Protein AF-A0A453Q9U2-F1 (afdb_monomer_lite)

Organism: Aegilops tauschii subsp. strangulata (NCBI:txid200361)

Structure (mmCIF, N/CA/C/O backbone):
data_AF-A0A453Q9U2-F1
#
_entry.id   AF-A0A453Q9U2-F1
#
loop_
_atom_site.group_PDB
_atom_site.id
_atom_site.type_symbol
_atom_site.label_atom_id
_atom_site.label_alt_id
_atom_site.label_comp_id
_atom_site.label_asym_id
_atom_site.label_entity_id
_atom_site.label_seq_id
_atom_site.pdbx_PDB_ins_code
_atom_site.Cartn_x
_atom_site.Cartn_y
_atom_site.Cartn_z
_atom_site.occupancy
_atom_site.B_iso_or_equiv
_atom_site.auth_seq_id
_atom_site.auth_comp_id
_atom_site.auth_asym_id
_atom_site.auth_atom_id
_atom_site.pdbx_PDB_model_num
ATOM 1 N N . PHE A 1 1 ? -4.332 -11.662 -26.009 1.00 86.69 1 PHE A N 1
ATOM 2 C CA . PHE A 1 1 ? -3.248 -10.668 -25.868 1.00 86.69 1 PHE A CA 1
ATOM 3 C C . PHE A 1 1 ? -2.363 -11.090 -24.705 1.00 86.69 1 PHE A C 1
ATOM 5 O O . PHE A 1 1 ? -2.828 -11.863 -23.874 1.00 86.69 1 PHE A O 1
ATOM 12 N N . ASP A 1 2 ? -1.115 -10.627 -24.665 1.00 95.12 2 ASP A N 1
ATOM 13 C CA . ASP A 1 2 ? -0.204 -10.874 -23.544 1.00 95.12 2 ASP A CA 1
ATOM 14 C C . ASP A 1 2 ? -0.524 -9.916 -22.383 1.00 95.12 2 ASP A C 1
ATOM 16 O O . ASP A 1 2 ? -0.443 -8.694 -22.528 1.00 95.12 2 ASP A O 1
ATOM 20 N N . VAL A 1 3 ? -0.938 -10.476 -21.245 1.00 97.12 3 VAL A N 1
ATOM 21 C CA . VAL A 1 3 ? -1.313 -9.709 -20.050 1.00 97.12 3 VAL A CA 1
ATOM 22 C C . VAL A 1 3 ? -0.085 -9.081 -19.395 1.00 97.12 3 VAL A C 1
ATOM 24 O O . VAL A 1 3 ? -0.188 -7.978 -18.861 1.00 97.12 3 VAL A O 1
ATOM 27 N N . ASP A 1 4 ? 1.077 -9.730 -19.450 1.00 95.31 4 ASP A N 1
ATOM 28 C CA . ASP A 1 4 ? 2.278 -9.207 -18.801 1.00 95.31 4 ASP A CA 1
ATOM 29 C C . ASP A 1 4 ? 2.855 -8.027 -19.585 1.00 95.31 4 ASP A C 1
ATOM 31 O O . ASP A 1 4 ? 3.178 -6.995 -18.992 1.00 95.31 4 ASP A O 1
ATOM 35 N N . GLY A 1 5 ? 2.849 -8.102 -20.920 1.00 96.12 5 GLY A N 1
ATOM 36 C CA . GLY A 1 5 ? 3.102 -6.941 -21.775 1.00 96.12 5 GLY A CA 1
ATOM 37 C C . GLY A 1 5 ? 2.146 -5.774 -21.492 1.00 96.12 5 GLY A C 1
ATOM 38 O O . GLY A 1 5 ? 2.570 -4.618 -21.445 1.00 96.12 5 GLY A O 1
ATOM 39 N N . MET A 1 6 ? 0.870 -6.065 -21.216 1.00 97.50 6 MET A N 1
ATOM 40 C CA . MET A 1 6 ? -0.124 -5.037 -20.887 1.00 97.50 6 MET A CA 1
ATOM 41 C C . MET A 1 6 ? 0.123 -4.378 -19.522 1.00 97.50 6 MET A C 1
ATOM 43 O O . MET A 1 6 ? -0.061 -3.170 -19.389 1.00 97.50 6 MET A O 1
ATOM 47 N N . LYS A 1 7 ? 0.582 -5.127 -18.511 1.00 97.56 7 LYS A N 1
ATOM 48 C CA . LYS A 1 7 ? 0.948 -4.553 -17.201 1.00 97.56 7 LYS A CA 1
ATOM 49 C C . LYS A 1 7 ? 2.067 -3.527 -17.328 1.00 97.56 7 LYS A C 1
ATOM 51 O O . LYS A 1 7 ? 1.996 -2.475 -16.702 1.00 97.56 7 LYS A O 1
ATOM 56 N N . VAL A 1 8 ? 3.073 -3.814 -18.157 1.00 97.69 8 VAL A N 1
ATOM 57 C CA . VAL A 1 8 ? 4.170 -2.873 -18.428 1.00 97.69 8 VAL A CA 1
ATOM 58 C C . VAL A 1 8 ? 3.647 -1.626 -19.135 1.00 97.69 8 VAL A C 1
ATOM 60 O O . VAL A 1 8 ? 4.008 -0.519 -18.747 1.00 97.69 8 VAL A O 1
ATOM 63 N N . ALA A 1 9 ? 2.767 -1.793 -20.127 1.00 97.19 9 ALA A N 1
ATOM 64 C CA . ALA A 1 9 ? 2.141 -0.666 -20.815 1.00 97.19 9 ALA A CA 1
ATOM 65 C C . ALA A 1 9 ? 1.313 0.214 -19.859 1.00 97.19 9 ALA A C 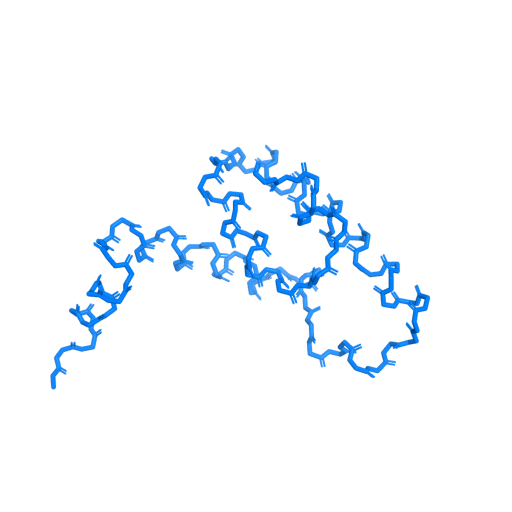1
ATOM 67 O O . ALA A 1 9 ? 1.376 1.435 -19.952 1.00 97.19 9 ALA A O 1
ATOM 68 N N . TRP A 1 10 ? 0.589 -0.393 -18.912 1.00 97.25 10 TRP A N 1
ATOM 69 C CA . TRP A 1 10 ? -0.194 0.318 -17.897 1.00 97.25 10 TRP A CA 1
ATOM 70 C C . TRP A 1 10 ? 0.677 1.051 -16.870 1.00 97.25 10 TRP A C 1
ATOM 72 O O . TRP A 1 10 ? 0.418 2.206 -16.546 1.00 97.25 10 TRP A O 1
ATOM 82 N N . ALA A 1 11 ? 1.714 0.388 -16.356 1.00 95.50 11 ALA A N 1
ATOM 83 C CA . ALA A 1 11 ? 2.617 0.962 -15.360 1.00 95.50 11 ALA A CA 1
ATOM 84 C C . ALA A 1 11 ? 3.625 1.962 -15.959 1.00 95.50 11 ALA A C 1
ATOM 86 O O . ALA A 1 11 ? 4.302 2.674 -15.224 1.00 95.50 11 ALA A O 1
ATOM 87 N N . GLY A 1 12 ? 3.768 1.990 -17.287 1.00 96.94 12 GLY A N 1
ATOM 88 C CA . GLY A 1 12 ? 4.669 2.877 -18.023 1.00 96.94 12 GLY A CA 1
ATOM 89 C C . GLY A 1 12 ? 6.114 2.379 -18.143 1.00 96.94 12 GLY A C 1
ATOM 90 O O . GLY A 1 12 ? 6.846 2.846 -19.012 1.00 96.94 12 GLY A O 1
ATOM 91 N N . SER A 1 13 ? 6.549 1.416 -17.324 1.00 97.50 13 SER A N 1
ATOM 92 C CA . SER A 1 13 ? 7.867 0.777 -17.449 1.00 97.50 13 SER A CA 1
ATOM 93 C C . SER A 1 13 ? 7.930 -0.570 -16.722 1.00 97.50 13 SER A C 1
ATOM 95 O O . SER A 1 13 ? 7.091 -0.869 -15.875 1.00 97.50 13 SER A O 1
ATOM 97 N N . ARG A 1 14 ? 8.949 -1.389 -17.026 1.00 97.31 14 ARG A N 1
ATOM 98 C CA . ARG A 1 14 ? 9.200 -2.651 -16.300 1.00 97.31 14 ARG A CA 1
ATOM 99 C C . ARG A 1 14 ? 9.590 -2.404 -14.841 1.00 97.31 14 ARG A C 1
ATOM 101 O O . ARG A 1 14 ? 9.033 -3.049 -13.963 1.00 97.31 14 ARG A O 1
ATOM 108 N N . HIS A 1 15 ? 10.464 -1.423 -14.597 1.00 97.75 15 HIS A N 1
ATOM 109 C CA . HIS A 1 15 ? 10.855 -0.994 -13.246 1.00 97.75 15 HIS A CA 1
ATOM 110 C C . HIS A 1 15 ? 9.628 -0.635 -12.399 1.00 97.75 15 HIS A C 1
ATOM 112 O O . HIS A 1 15 ? 9.475 -1.144 -11.294 1.00 97.75 15 HIS A O 1
ATOM 118 N N . ALA A 1 16 ? 8.697 0.146 -12.955 1.00 97.81 16 ALA A N 1
ATOM 119 C CA . ALA A 1 16 ? 7.471 0.522 -12.255 1.00 97.81 16 ALA A CA 1
ATOM 120 C C . ALA A 1 16 ? 6.608 -0.695 -11.880 1.00 97.81 16 ALA A C 1
ATOM 122 O O . ALA A 1 16 ? 6.083 -0.737 -10.771 1.00 97.81 16 ALA A O 1
ATOM 123 N N . VAL A 1 17 ? 6.494 -1.707 -12.753 1.00 98.00 17 VAL A N 1
ATOM 124 C CA . VAL A 1 17 ? 5.785 -2.961 -12.422 1.00 98.00 17 VAL A CA 1
ATOM 125 C C . VAL A 1 17 ? 6.456 -3.675 -11.248 1.00 98.00 17 VAL A C 1
ATOM 127 O O . VAL A 1 17 ? 5.767 -4.120 -10.332 1.00 98.00 17 VAL A O 1
ATOM 130 N N . GLU A 1 18 ? 7.783 -3.781 -11.261 1.00 97.94 18 GLU A N 1
ATOM 131 C CA . GLU A 1 18 ? 8.546 -4.500 -10.236 1.00 97.94 18 GLU A CA 1
ATOM 132 C C . GLU A 1 18 ? 8.463 -3.817 -8.864 1.00 97.94 18 GLU A C 1
ATOM 134 O O . GLU A 1 18 ? 8.205 -4.481 -7.856 1.00 97.94 18 GLU A O 1
ATOM 139 N N . VAL A 1 19 ? 8.631 -2.490 -8.812 1.00 98.19 19 VAL A N 1
ATOM 140 C CA . VAL A 1 19 ? 8.524 -1.728 -7.557 1.00 98.19 19 VAL A CA 1
ATOM 141 C C . VAL A 1 19 ? 7.086 -1.757 -7.032 1.00 98.19 19 VAL A C 1
ATOM 143 O O . VAL A 1 19 ? 6.873 -2.010 -5.842 1.00 98.19 19 VAL A O 1
ATOM 146 N N . ALA A 1 20 ? 6.097 -1.572 -7.911 1.00 97.94 20 ALA A N 1
ATOM 147 C CA . ALA A 1 20 ? 4.683 -1.630 -7.556 1.00 97.94 20 ALA A CA 1
ATOM 148 C C . ALA A 1 20 ? 4.280 -3.001 -6.993 1.00 97.94 20 ALA A C 1
ATOM 150 O O . ALA A 1 20 ? 3.676 -3.061 -5.923 1.00 97.94 20 ALA A O 1
ATOM 151 N N . ASP A 1 21 ? 4.649 -4.105 -7.653 1.00 97.81 21 ASP A N 1
ATOM 152 C CA . ASP A 1 21 ? 4.331 -5.463 -7.188 1.00 97.81 21 ASP A CA 1
ATOM 153 C C . ASP A 1 21 ? 5.009 -5.768 -5.842 1.00 97.81 21 ASP A C 1
ATOM 155 O O . ASP A 1 21 ? 4.359 -6.279 -4.924 1.00 97.81 21 ASP A O 1
ATOM 159 N N . ARG A 1 22 ? 6.279 -5.369 -5.665 1.00 98.06 22 ARG A N 1
ATOM 160 C CA . ARG A 1 22 ? 6.996 -5.530 -4.390 1.00 98.06 22 ARG A CA 1
ATOM 161 C C . ARG A 1 22 ? 6.306 -4.774 -3.252 1.00 98.06 22 ARG A C 1
ATOM 163 O O . ARG A 1 22 ? 6.082 -5.359 -2.190 1.00 98.06 22 ARG A O 1
ATOM 170 N N . MET A 1 23 ? 5.951 -3.503 -3.457 1.00 98.50 23 MET A N 1
ATOM 171 C CA . MET A 1 23 ? 5.288 -2.688 -2.430 1.00 98.50 23 MET A CA 1
ATOM 172 C C . MET A 1 23 ? 3.861 -3.165 -2.143 1.00 98.50 23 MET A C 1
ATOM 174 O O . MET A 1 23 ? 3.472 -3.255 -0.977 1.00 98.50 23 MET A O 1
ATOM 178 N N . ALA A 1 24 ? 3.104 -3.555 -3.171 1.00 98.12 24 ALA A N 1
ATOM 179 C CA . ALA A 1 24 ? 1.761 -4.106 -3.008 1.00 98.12 24 ALA A CA 1
ATOM 180 C C . ALA A 1 24 ? 1.775 -5.392 -2.167 1.00 98.12 24 ALA A C 1
ATOM 182 O O . ALA A 1 24 ? 0.981 -5.528 -1.235 1.00 98.12 24 ALA A O 1
ATOM 183 N N . ARG A 1 25 ? 2.708 -6.317 -2.441 1.00 98.19 25 ARG A N 1
ATOM 184 C CA . ARG A 1 25 ? 2.871 -7.551 -1.650 1.00 98.19 25 ARG A CA 1
ATOM 185 C C . ARG A 1 25 ? 3.311 -7.265 -0.223 1.00 98.19 25 ARG A C 1
ATOM 187 O O . ARG A 1 25 ? 2.778 -7.882 0.698 1.00 98.19 25 ARG A O 1
ATOM 194 N N . LEU A 1 26 ? 4.243 -6.328 -0.035 1.00 98.00 26 LEU A N 1
ATOM 195 C CA . LEU A 1 26 ? 4.695 -5.917 1.293 1.00 98.00 26 LEU A CA 1
ATOM 196 C C . LEU A 1 26 ? 3.509 -5.442 2.140 1.00 98.00 26 LEU A C 1
ATOM 198 O O . LEU A 1 26 ? 3.307 -5.960 3.236 1.00 98.00 26 LEU A O 1
ATOM 202 N N . VAL A 1 27 ? 2.684 -4.535 1.608 1.00 98.31 27 VAL A N 1
ATOM 203 C CA . VAL A 1 27 ? 1.503 -4.023 2.316 1.00 98.31 27 VAL A CA 1
ATOM 204 C C . VAL A 1 27 ? 0.456 -5.114 2.544 1.00 98.31 27 VAL A C 1
ATOM 206 O O . VAL A 1 27 ? -0.046 -5.246 3.656 1.00 98.31 27 VAL A O 1
ATOM 209 N N . ALA A 1 28 ? 0.150 -5.925 1.528 1.00 98.06 28 ALA A N 1
ATOM 210 C CA . ALA A 1 28 ? -0.857 -6.982 1.631 1.00 98.06 28 ALA A CA 1
ATOM 211 C C . ALA A 1 28 ? -0.486 -8.074 2.650 1.00 98.06 28 ALA A C 1
ATOM 213 O O . ALA A 1 28 ? -1.371 -8.677 3.254 1.00 98.06 28 ALA A O 1
ATOM 214 N N . SER A 1 29 ? 0.812 -8.333 2.837 1.00 97.69 29 SER A N 1
ATOM 215 C CA . SER A 1 29 ? 1.312 -9.336 3.782 1.00 97.69 29 SER A CA 1
ATOM 216 C C . SER A 1 29 ? 1.343 -8.865 5.240 1.00 97.69 29 SER A C 1
ATOM 218 O O . SER A 1 29 ? 1.437 -9.702 6.138 1.00 97.69 29 SER A O 1
ATOM 220 N N . ASP A 1 30 ? 1.258 -7.555 5.496 1.00 98.00 30 ASP A N 1
ATOM 221 C CA . ASP A 1 30 ? 1.353 -6.988 6.842 1.00 98.00 30 ASP A CA 1
ATOM 222 C C . ASP A 1 30 ? -0.044 -6.852 7.489 1.00 98.00 30 ASP A C 1
ATOM 224 O O . ASP A 1 30 ? -0.867 -6.043 7.043 1.00 98.00 30 ASP A O 1
ATOM 228 N N . PRO A 1 31 ? -0.335 -7.582 8.586 1.00 97.75 31 PRO A N 1
ATOM 229 C CA . PRO A 1 31 ? -1.641 -7.535 9.242 1.00 97.75 31 PRO A CA 1
ATOM 230 C C . PRO A 1 31 ? -2.031 -6.149 9.763 1.00 97.75 31 PRO A C 1
ATOM 232 O O . PRO A 1 31 ? -3.220 -5.882 9.946 1.00 97.75 31 PRO A O 1
ATOM 235 N N . VAL A 1 32 ? -1.063 -5.260 10.020 1.00 98.12 32 VAL A N 1
ATOM 236 C CA . VAL A 1 32 ? -1.344 -3.893 10.479 1.00 98.12 32 VAL A CA 1
ATOM 237 C C . VAL A 1 32 ? -2.061 -3.088 9.398 1.00 98.12 32 VAL A C 1
ATOM 239 O O . VAL A 1 32 ? -2.891 -2.245 9.733 1.00 98.12 32 VAL A O 1
ATOM 242 N N . PHE A 1 33 ? -1.809 -3.364 8.117 1.00 98.19 33 PHE A N 1
ATOM 243 C CA . PHE A 1 33 ? -2.436 -2.659 6.996 1.00 98.19 33 P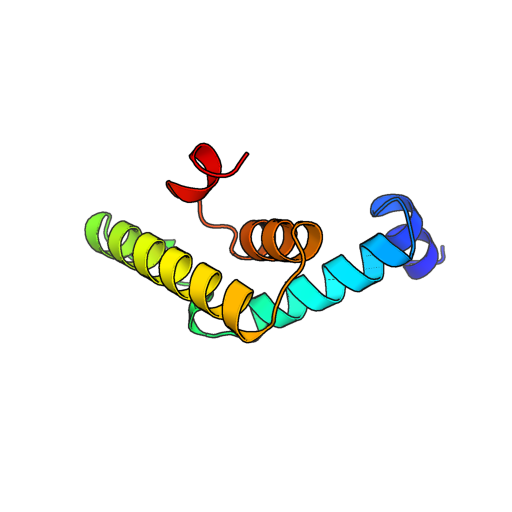HE A CA 1
AT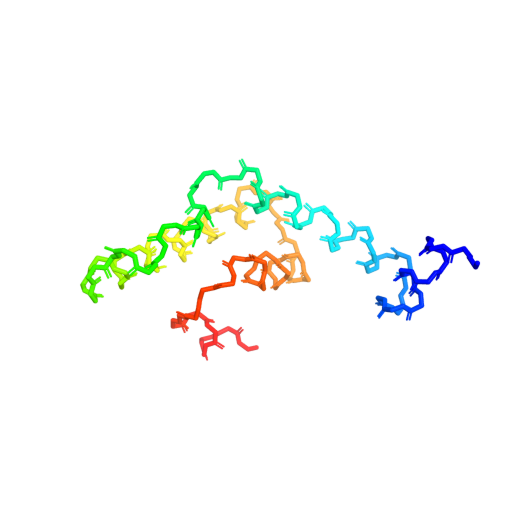OM 244 C C . PHE A 1 33 ? -3.753 -3.282 6.530 1.00 98.19 33 PHE A C 1
ATOM 246 O O . PHE A 1 33 ? -4.363 -2.813 5.567 1.00 98.19 33 PHE A O 1
ATOM 253 N N . ARG A 1 34 ? -4.253 -4.295 7.242 1.00 96.94 34 ARG A N 1
ATOM 254 C CA . ARG A 1 34 ? -5.551 -4.897 6.953 1.00 96.94 34 ARG A CA 1
ATOM 255 C C . ARG A 1 34 ? -6.675 -3.843 6.993 1.00 96.94 34 ARG A C 1
ATOM 257 O O . ARG A 1 34 ? -6.729 -2.994 7.888 1.00 96.94 34 ARG A O 1
ATOM 264 N N . LYS A 1 35 ? -7.582 -3.895 6.011 1.00 96.31 35 LYS A N 1
ATOM 265 C CA . LYS A 1 35 ? -8.643 -2.886 5.796 1.00 96.31 35 LYS A CA 1
ATOM 266 C C . LYS A 1 35 ? -10.027 -3.452 5.448 1.00 96.31 35 LYS A C 1
ATOM 268 O O . LYS A 1 35 ? -10.955 -2.682 5.226 1.00 96.31 35 LYS A O 1
ATOM 273 N N . ASP A 1 36 ? -10.194 -4.771 5.443 1.00 96.12 36 ASP A N 1
ATOM 274 C CA . ASP A 1 36 ? -11.479 -5.454 5.218 1.00 96.12 36 ASP A CA 1
ATOM 275 C C . ASP A 1 36 ? -12.523 -5.135 6.305 1.00 96.12 36 ASP A C 1
ATOM 277 O O . ASP A 1 36 ? -13.709 -5.016 6.015 1.00 96.12 36 ASP A O 1
ATOM 281 N N . THR A 1 37 ? -12.088 -4.895 7.545 1.00 93.94 37 THR A N 1
ATOM 282 C CA . THR A 1 37 ? -12.970 -4.549 8.671 1.00 93.94 37 THR A CA 1
ATOM 283 C C . THR A 1 37 ? -13.230 -3.048 8.840 1.00 93.94 37 THR A C 1
ATOM 285 O O . THR A 1 37 ? -13.831 -2.640 9.835 1.00 93.94 37 THR A O 1
ATOM 288 N N . ARG A 1 38 ? -12.775 -2.196 7.907 1.00 94.88 38 ARG A N 1
ATOM 289 C CA . ARG A 1 38 ? -12.774 -0.725 8.059 1.00 94.88 38 ARG A CA 1
ATOM 290 C C . ARG A 1 38 ? -14.163 -0.140 8.329 1.00 94.88 38 ARG A C 1
ATOM 292 O O . ARG A 1 38 ? -14.288 0.783 9.127 1.00 94.88 38 ARG A O 1
ATOM 299 N N . THR A 1 39 ? -15.196 -0.667 7.677 1.00 96.12 39 THR A N 1
ATOM 300 C CA . THR A 1 39 ? -16.581 -0.170 7.777 1.00 96.12 39 THR A CA 1
ATOM 301 C C . THR A 1 39 ? -17.277 -0.541 9.086 1.00 96.12 39 THR A C 1
ATOM 303 O O . THR A 1 39 ? -18.340 -0.001 9.372 1.00 96.12 39 THR A O 1
ATOM 306 N N . MET A 1 40 ? -16.686 -1.433 9.887 1.00 97.19 40 MET A N 1
ATOM 307 C CA . MET A 1 40 ? -17.226 -1.854 11.184 1.00 97.19 40 MET A CA 1
ATOM 308 C C . MET A 1 40 ? -16.691 -1.020 12.358 1.00 97.19 40 MET A C 1
ATOM 310 O O . MET A 1 40 ? -17.143 -1.194 13.485 1.00 97.19 40 MET A O 1
ATOM 314 N N . LEU A 1 41 ? -15.728 -0.125 12.115 1.00 97.12 41 LEU A N 1
ATOM 315 C CA . LEU A 1 41 ? -15.117 0.711 13.148 1.00 97.12 41 LEU A CA 1
ATOM 316 C C . LEU A 1 41 ? -15.929 1.989 13.380 1.00 97.12 41 LEU A C 1
ATOM 318 O O . LEU A 1 41 ? -16.344 2.659 12.431 1.00 97.12 41 LEU A O 1
ATOM 322 N N . SER A 1 42 ? -16.080 2.396 14.642 1.00 98.12 42 SER A N 1
ATOM 323 C CA . SER A 1 42 ? -16.582 3.737 14.952 1.00 98.12 42 SER A CA 1
ATOM 324 C C . SER A 1 42 ? -15.592 4.812 14.488 1.00 98.12 42 SER A C 1
ATOM 326 O O . SER A 1 42 ? -14.402 4.559 14.297 1.00 98.12 42 SER A O 1
ATOM 328 N N . ARG A 1 43 ? -16.044 6.067 14.373 1.00 97.94 43 ARG A N 1
ATOM 329 C CA . ARG A 1 43 ? -15.189 7.180 13.917 1.00 97.94 43 ARG A CA 1
ATOM 330 C C . ARG A 1 43 ? -13.894 7.327 14.729 1.00 97.94 43 ARG A C 1
ATOM 332 O O . ARG A 1 43 ? -12.841 7.572 14.148 1.00 97.94 43 ARG A O 1
ATOM 339 N N . LYS A 1 44 ? -13.961 7.201 16.062 1.00 98.31 44 LYS A N 1
ATOM 340 C CA . LYS A 1 44 ? -12.780 7.335 16.936 1.00 98.31 44 LYS A CA 1
ATOM 341 C C . LYS A 1 44 ? -11.816 6.162 16.761 1.00 98.31 44 LYS A C 1
ATOM 343 O O . LYS A 1 44 ? -10.606 6.371 16.760 1.00 98.31 44 LYS A O 1
ATOM 348 N N . GLU A 1 45 ? -12.345 4.953 16.599 1.00 98.19 45 GLU A N 1
ATOM 349 C CA . GLU A 1 45 ? -11.538 3.753 16.371 1.00 98.19 45 GLU A CA 1
ATOM 350 C C . GLU A 1 45 ? -10.868 3.790 15.003 1.00 98.19 45 GLU A C 1
ATOM 352 O O . GLU A 1 45 ? -9.664 3.571 14.925 1.00 98.19 45 GLU A O 1
ATOM 357 N N . LEU A 1 46 ? -11.610 4.162 13.955 1.00 98.19 46 LEU A N 1
ATOM 358 C CA . LEU A 1 46 ? -11.070 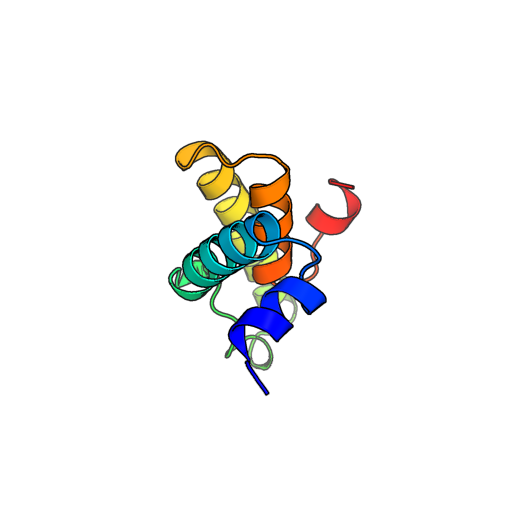4.338 12.610 1.00 98.19 46 LEU A CA 1
ATOM 359 C C . LEU A 1 46 ? -9.957 5.390 12.592 1.00 98.19 46 LEU A C 1
ATOM 361 O O . LEU A 1 46 ? -8.899 5.160 12.018 1.00 98.19 46 LEU A O 1
ATOM 365 N N . PHE A 1 47 ? -10.159 6.526 13.264 1.00 98.00 47 PHE A N 1
ATOM 366 C CA . PHE A 1 47 ? -9.132 7.561 13.350 1.00 98.00 47 PHE A CA 1
ATOM 367 C C . PHE A 1 47 ? -7.876 7.072 14.087 1.00 98.00 47 PHE A C 1
ATOM 369 O O . PHE A 1 47 ? -6.759 7.279 13.616 1.00 98.00 47 PHE A O 1
ATOM 376 N N . LYS A 1 48 ? -8.043 6.373 15.217 1.00 98.25 48 LYS A N 1
ATOM 377 C CA . LYS A 1 48 ? -6.925 5.769 15.956 1.00 98.25 48 LYS A CA 1
ATOM 378 C C . LYS A 1 48 ? -6.186 4.718 15.116 1.00 98.25 48 LYS A C 1
ATOM 380 O O . LYS A 1 48 ? -4.959 4.665 15.165 1.00 98.25 48 LYS A O 1
ATOM 385 N N . ASP A 1 49 ? -6.911 3.912 14.344 1.00 98.12 49 ASP A N 1
ATOM 386 C CA . ASP A 1 49 ? -6.342 2.944 13.403 1.00 98.12 49 ASP A CA 1
ATOM 387 C C . ASP A 1 49 ? -5.530 3.637 12.296 1.00 98.12 49 ASP A C 1
ATOM 389 O O . ASP A 1 49 ? -4.395 3.236 12.042 1.00 98.12 49 ASP A O 1
ATOM 393 N N . THR A 1 50 ? -6.030 4.741 11.723 1.00 98.00 50 THR A N 1
ATOM 394 C CA . THR A 1 50 ? -5.273 5.556 10.752 1.00 98.00 50 THR A CA 1
ATOM 395 C C . THR A 1 50 ? -3.945 6.038 11.337 1.00 98.00 50 THR A C 1
ATOM 397 O O . THR A 1 50 ? -2.905 5.892 10.697 1.00 98.00 50 THR A O 1
ATOM 400 N N . LEU A 1 51 ? -3.944 6.564 12.569 1.00 98.12 51 LEU A N 1
ATOM 401 C CA . LEU A 1 51 ? -2.711 7.006 13.234 1.00 98.12 51 LEU A CA 1
ATOM 402 C C . LEU A 1 51 ? -1.736 5.843 13.474 1.00 98.12 51 LEU A C 1
ATOM 404 O O . LEU A 1 51 ? -0.532 5.991 13.265 1.00 98.12 51 LEU A O 1
ATOM 408 N N . LYS A 1 52 ? -2.251 4.672 13.872 1.00 98.31 52 LYS A N 1
ATOM 409 C CA . LYS A 1 52 ? -1.446 3.458 14.059 1.00 98.31 52 LYS A CA 1
ATOM 410 C C . LYS A 1 52 ? -0.785 3.021 12.749 1.00 98.31 52 LYS A C 1
ATOM 412 O O . LYS A 1 52 ? 0.411 2.738 12.746 1.00 98.31 52 LYS A O 1
ATOM 417 N N . LYS A 1 53 ? -1.540 2.986 11.647 1.00 98.31 53 LYS A N 1
ATOM 418 C CA . LYS A 1 53 ? -1.027 2.620 10.319 1.00 98.31 53 LYS A CA 1
ATOM 419 C C . LYS A 1 53 ? 0.003 3.623 9.814 1.00 98.31 53 LYS A C 1
ATOM 421 O O . LYS A 1 53 ? 1.038 3.196 9.320 1.00 98.31 53 LYS A O 1
ATOM 426 N N . ALA A 1 54 ? -0.221 4.923 10.007 1.00 97.56 54 ALA A N 1
ATOM 427 C CA . ALA A 1 54 ? 0.744 5.960 9.639 1.00 97.56 54 ALA A CA 1
ATOM 428 C C . ALA A 1 54 ? 2.075 5.811 10.398 1.00 97.56 54 ALA A C 1
ATOM 430 O O . ALA A 1 54 ? 3.144 5.802 9.788 1.00 97.56 54 ALA A O 1
ATOM 431 N N . ALA A 1 55 ? 2.019 5.618 11.720 1.00 98.00 55 ALA A N 1
ATOM 432 C CA . ALA A 1 55 ? 3.215 5.401 12.533 1.00 98.00 55 ALA A CA 1
ATOM 433 C C . ALA A 1 55 ? 3.955 4.108 12.143 1.00 98.00 55 ALA A C 1
ATOM 435 O O . ALA A 1 55 ? 5.184 4.087 12.061 1.00 98.00 55 ALA A O 1
ATOM 436 N N . HIS A 1 56 ? 3.211 3.032 11.867 1.00 98.31 56 HIS A N 1
ATOM 437 C CA . HIS A 1 56 ? 3.789 1.767 11.415 1.00 98.31 56 HIS A CA 1
ATOM 438 C C . HIS A 1 56 ? 4.424 1.894 10.028 1.00 98.31 56 HIS A C 1
ATOM 440 O O . HIS A 1 56 ? 5.551 1.449 9.843 1.00 98.31 56 HIS A O 1
ATOM 446 N N . ALA A 1 57 ? 3.769 2.569 9.080 1.00 97.81 57 ALA A N 1
ATOM 447 C CA . ALA A 1 57 ? 4.322 2.853 7.757 1.00 97.81 57 ALA A CA 1
ATOM 448 C C . ALA A 1 57 ? 5.661 3.596 7.853 1.00 97.81 57 ALA A C 1
ATOM 450 O O . ALA A 1 57 ? 6.636 3.168 7.239 1.00 97.81 57 ALA A O 1
ATOM 451 N N . TRP A 1 58 ? 5.746 4.633 8.695 1.00 97.06 58 TRP A N 1
ATOM 452 C CA . TRP A 1 58 ? 7.003 5.346 8.942 1.00 97.06 58 TRP A CA 1
ATOM 453 C C . TRP A 1 58 ? 8.102 4.423 9.476 1.00 97.06 58 TRP A C 1
ATOM 455 O O . TRP A 1 58 ? 9.224 4.414 8.970 1.00 97.06 58 TRP A O 1
ATOM 465 N N . LYS A 1 59 ? 7.767 3.580 10.460 1.00 98.19 59 LYS A N 1
ATOM 466 C CA . LYS A 1 59 ? 8.696 2.581 10.994 1.00 98.19 59 LYS A CA 1
ATOM 467 C C . LYS A 1 59 ? 9.200 1.633 9.897 1.00 98.19 59 LYS A C 1
ATOM 469 O O . LYS A 1 59 ? 10.403 1.402 9.816 1.00 98.19 59 LYS A O 1
ATOM 474 N N . ARG A 1 60 ? 8.315 1.120 9.032 1.00 98.12 60 ARG A N 1
ATOM 475 C CA . ARG A 1 60 ? 8.690 0.218 7.926 1.00 98.12 60 ARG A CA 1
ATOM 476 C C . ARG A 1 60 ? 9.585 0.899 6.894 1.00 98.12 60 ARG A C 1
ATOM 478 O O . ARG A 1 60 ? 10.547 0.274 6.459 1.00 98.12 60 ARG A O 1
ATOM 485 N N . ILE A 1 61 ? 9.314 2.160 6.554 1.00 97.62 61 ILE A N 1
ATOM 486 C CA . ILE A 1 61 ? 10.161 2.961 5.655 1.00 97.62 61 ILE A CA 1
ATOM 487 C C . ILE A 1 61 ? 11.595 3.029 6.193 1.00 97.62 61 ILE A C 1
ATOM 489 O O . ILE A 1 61 ? 12.539 2.743 5.459 1.00 97.62 61 ILE A O 1
ATOM 493 N N . VAL A 1 62 ? 11.759 3.330 7.486 1.00 98.19 62 VAL A N 1
ATOM 494 C CA . VAL A 1 62 ? 13.080 3.430 8.125 1.00 98.19 62 VAL A CA 1
ATOM 495 C C . VAL A 1 62 ? 13.772 2.067 8.232 1.00 98.19 62 VAL A C 1
ATOM 497 O O . VAL A 1 62 ? 14.935 1.940 7.852 1.00 98.19 62 VAL A O 1
ATOM 500 N N . GLU A 1 63 ? 13.079 1.039 8.729 1.00 98.38 63 GLU A N 1
ATOM 501 C CA . GLU A 1 63 ? 13.658 -0.299 8.938 1.00 98.38 63 GLU A CA 1
ATOM 502 C C . GLU A 1 63 ? 14.106 -0.962 7.634 1.00 98.38 63 GLU A C 1
ATOM 504 O O . GLU A 1 63 ? 15.149 -1.613 7.599 1.00 98.38 63 GLU A O 1
ATOM 509 N N . LEU A 1 64 ? 13.324 -0.796 6.566 1.00 98.00 64 LEU A N 1
ATOM 510 C CA . LEU A 1 64 ? 13.610 -1.378 5.256 1.00 98.00 64 LEU A CA 1
ATOM 511 C C . LEU A 1 64 ? 14.452 -0.459 4.367 1.00 98.00 64 LEU A C 1
ATOM 513 O O . LEU A 1 64 ? 14.850 -0.882 3.286 1.00 98.00 64 LEU A O 1
ATOM 517 N N . ARG A 1 65 ? 14.739 0.769 4.825 1.00 98.00 65 ARG A N 1
ATOM 518 C CA . ARG A 1 65 ? 15.461 1.805 4.072 1.00 98.00 65 ARG A CA 1
ATOM 519 C C . ARG A 1 65 ? 14.843 2.051 2.694 1.00 98.00 65 ARG A C 1
ATOM 521 O O . ARG A 1 65 ? 15.558 2.095 1.695 1.00 98.00 65 ARG A O 1
ATOM 528 N N . LEU A 1 66 ? 13.518 2.177 2.665 1.00 97.75 66 LEU A N 1
ATOM 529 C CA . LEU A 1 66 ? 12.782 2.392 1.424 1.00 97.75 66 LEU A CA 1
ATOM 530 C C . LEU A 1 66 ? 13.191 3.720 0.784 1.00 97.75 66 LEU A C 1
ATOM 532 O O . LEU A 1 66 ? 13.385 4.723 1.478 1.00 97.75 66 LEU A O 1
ATOM 536 N N . THR A 1 67 ? 13.297 3.725 -0.541 1.00 97.69 67 THR A N 1
ATOM 537 C CA . THR A 1 67 ? 13.457 4.959 -1.311 1.00 97.69 67 THR A CA 1
ATOM 538 C C . THR A 1 67 ? 12.184 5.803 -1.251 1.00 97.69 67 THR A C 1
ATOM 540 O O . THR A 1 67 ? 11.129 5.353 -0.799 1.00 97.69 67 THR A O 1
ATOM 543 N N . GLU A 1 68 ? 12.257 7.040 -1.738 1.00 95.94 68 GLU A N 1
ATOM 544 C CA . GLU A 1 68 ? 11.084 7.911 -1.840 1.00 95.94 68 GLU A CA 1
ATOM 545 C C . GLU A 1 68 ? 9.978 7.301 -2.724 1.00 95.94 68 GLU A C 1
ATOM 547 O O . GLU A 1 68 ? 8.810 7.301 -2.336 1.00 95.94 68 GLU A O 1
ATOM 552 N N . GLU A 1 69 ? 10.344 6.705 -3.866 1.00 97.06 69 GLU A N 1
ATOM 553 C CA . GLU A 1 69 ? 9.414 6.009 -4.770 1.00 97.06 69 GLU A CA 1
ATOM 554 C C . GLU A 1 69 ? 8.685 4.866 -4.046 1.00 97.06 69 GLU A C 1
ATOM 556 O O . GLU A 1 69 ? 7.456 4.763 -4.085 1.00 97.06 69 GLU A O 1
ATOM 561 N N . GLU A 1 70 ? 9.435 4.031 -3.329 1.00 98.06 70 GLU A N 1
ATOM 562 C CA . GLU A 1 70 ? 8.883 2.913 -2.566 1.00 98.06 70 GLU A CA 1
ATOM 563 C C . GLU A 1 70 ? 8.003 3.383 -1.408 1.00 98.06 70 GLU A C 1
ATOM 565 O O . GLU A 1 70 ? 6.927 2.829 -1.189 1.00 98.06 70 GLU A O 1
ATOM 570 N N . ALA A 1 71 ? 8.430 4.414 -0.676 1.00 97.19 71 ALA A N 1
ATOM 571 C CA . ALA A 1 71 ? 7.665 4.991 0.423 1.00 97.19 71 ALA A CA 1
ATOM 572 C C . ALA A 1 71 ? 6.332 5.581 -0.067 1.00 97.19 71 ALA A C 1
ATOM 574 O O . ALA A 1 71 ? 5.299 5.403 0.585 1.00 97.19 71 ALA A O 1
ATOM 575 N N . ASN A 1 72 ? 6.330 6.235 -1.230 1.00 95.75 72 ASN A N 1
ATOM 576 C CA . ASN A 1 72 ? 5.119 6.756 -1.860 1.00 95.75 72 ASN A CA 1
ATOM 577 C C . ASN A 1 72 ? 4.165 5.627 -2.262 1.00 95.75 72 ASN A C 1
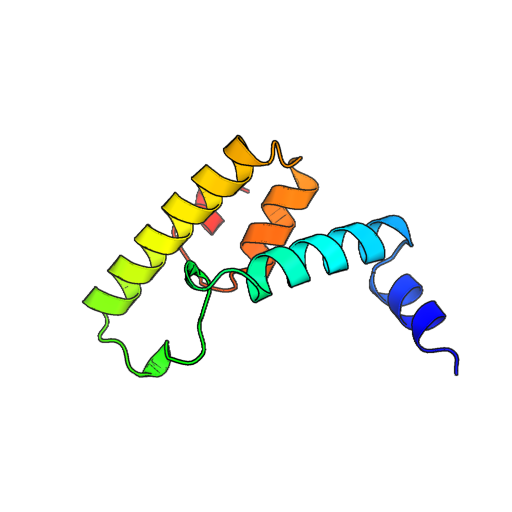ATOM 579 O O . ASN A 1 72 ? 2.978 5.680 -1.932 1.00 95.75 72 ASN A O 1
ATOM 583 N N . LEU A 1 73 ? 4.677 4.565 -2.888 1.00 97.31 73 LEU A N 1
ATOM 584 C CA . LEU A 1 73 ? 3.869 3.399 -3.248 1.00 97.31 73 LEU A CA 1
ATOM 585 C C . LEU A 1 73 ? 3.363 2.630 -2.023 1.00 97.31 73 LEU A C 1
ATOM 587 O O . LEU A 1 73 ? 2.217 2.187 -2.014 1.00 97.31 73 LEU A O 1
ATOM 591 N N . LEU A 1 74 ? 4.160 2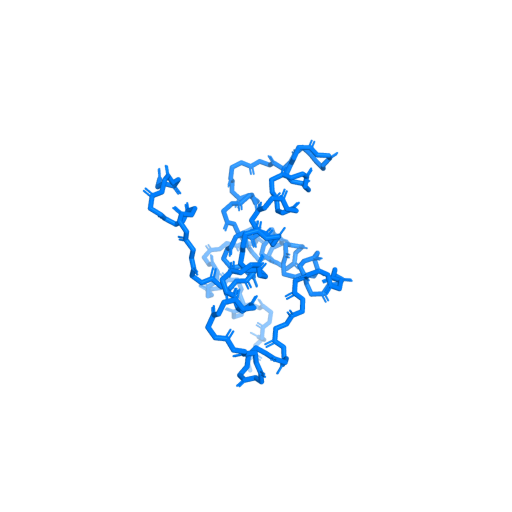.513 -0.959 1.00 97.62 74 LEU A N 1
ATOM 592 C CA . LEU A 1 74 ? 3.715 1.915 0.298 1.00 97.62 74 LEU A CA 1
ATOM 593 C C . LEU A 1 74 ? 2.498 2.667 0.849 1.00 97.62 74 LEU A C 1
ATOM 595 O O . LEU A 1 74 ? 1.492 2.035 1.164 1.00 97.62 74 LEU A O 1
ATOM 599 N N . ARG A 1 75 ? 2.547 4.005 0.909 1.00 95.56 75 ARG A N 1
ATOM 600 C CA . ARG A 1 75 ? 1.406 4.827 1.354 1.00 95.56 75 ARG A CA 1
ATOM 601 C C . ARG A 1 75 ? 0.191 4.669 0.440 1.00 95.56 75 ARG A C 1
ATOM 603 O O . ARG A 1 75 ? -0.917 4.493 0.944 1.00 95.56 75 ARG A O 1
ATOM 610 N N . LEU A 1 76 ? 0.406 4.654 -0.878 1.00 96.50 76 LEU A N 1
ATOM 611 C CA . LEU A 1 76 ? -0.653 4.419 -1.860 1.00 96.50 76 LEU A CA 1
ATOM 612 C C . LEU A 1 76 ? -1.375 3.088 -1.599 1.00 96.50 76 LEU A C 1
ATOM 614 O O . LEU A 1 76 ? -2.602 3.048 -1.568 1.00 96.50 76 LEU A O 1
ATOM 618 N N . TYR A 1 77 ? -0.631 2.004 -1.366 1.00 97.94 77 TYR A N 1
ATOM 619 C CA . TYR A 1 77 ? -1.218 0.680 -1.153 1.00 97.94 77 TYR A CA 1
ATOM 620 C C . TYR A 1 77 ? -1.849 0.488 0.232 1.00 97.94 77 TYR A C 1
ATOM 622 O O . TYR A 1 77 ? -2.768 -0.329 0.360 1.00 97.94 77 TYR A O 1
ATOM 630 N N . VAL A 1 78 ? -1.421 1.249 1.252 1.00 97.50 78 VAL A N 1
ATOM 631 C CA . VAL A 1 78 ? -2.123 1.300 2.550 1.00 97.50 78 VAL A CA 1
ATOM 632 C C . VAL A 1 78 ? -3.572 1.767 2.363 1.00 97.50 78 VAL A C 1
ATOM 634 O O . VAL A 1 78 ? -4.457 1.238 3.037 1.00 97.50 78 VAL A O 1
ATOM 637 N N . ASP A 1 79 ? -3.828 2.674 1.406 1.00 97.25 79 ASP A N 1
ATOM 638 C CA . ASP A 1 79 ? -5.175 3.041 0.927 1.00 97.25 79 ASP A CA 1
ATOM 639 C C . ASP A 1 79 ? -6.133 3.429 2.072 1.00 97.25 79 ASP A C 1
ATOM 641 O O . ASP A 1 79 ? -7.249 2.921 2.253 1.00 97.25 79 ASP A O 1
ATOM 645 N N . GLN A 1 80 ? -5.643 4.333 2.916 1.00 95.94 80 GLN A N 1
ATOM 646 C CA . GLN A 1 80 ? -6.388 4.884 4.036 1.00 95.94 80 GLN A CA 1
ATOM 647 C C . GLN A 1 80 ? -6.060 6.372 4.162 1.00 95.94 80 GLN A C 1
ATOM 649 O O . GLN A 1 80 ? -4.989 6.696 4.676 1.00 95.94 80 GLN A O 1
ATOM 654 N N . PRO A 1 81 ? -6.972 7.264 3.724 1.00 95.00 81 PRO A N 1
ATOM 655 C CA . PRO A 1 81 ? -6.746 8.701 3.789 1.00 95.00 81 PRO A CA 1
ATOM 656 C C . PRO A 1 81 ? -6.388 9.162 5.204 1.00 95.00 81 PRO A C 1
ATOM 658 O O . PRO A 1 81 ? -7.063 8.805 6.180 1.00 95.00 81 PRO A O 1
ATOM 661 N N . GLY A 1 82 ? -5.336 9.967 5.316 1.00 92.88 82 GLY A N 1
ATOM 662 C CA . GLY A 1 82 ? -4.813 10.442 6.590 1.00 92.88 82 GLY A CA 1
ATOM 663 C C . GLY A 1 82 ? -4.041 11.752 6.472 1.00 92.88 82 GLY A C 1
ATOM 664 O O . GLY A 1 82 ? -3.846 12.305 5.397 1.00 92.88 82 GLY A O 1
ATOM 665 N N . TYR A 1 83 ? -3.569 12.268 7.609 1.00 93.44 83 TYR A N 1
ATOM 666 C CA . TYR A 1 83 ? -2.825 13.535 7.635 1.00 93.44 83 TYR A CA 1
ATOM 667 C C . TYR A 1 83 ? -1.519 13.483 6.819 1.00 93.44 83 TYR A C 1
ATOM 669 O O . TYR A 1 83 ? -1.033 14.515 6.360 1.00 93.44 83 TYR A O 1
ATOM 677 N N . VAL A 1 84 ? -0.955 12.284 6.636 1.00 92.75 84 VAL A N 1
ATOM 678 C CA . VAL A 1 84 ? 0.293 12.054 5.897 1.00 92.75 84 VAL A CA 1
ATOM 679 C C . VAL A 1 84 ? 0.182 12.411 4.416 1.00 92.75 84 VAL A C 1
ATOM 681 O O . VAL A 1 84 ? 1.189 12.770 3.816 1.00 92.75 84 VAL A O 1
ATOM 684 N N . ASP A 1 85 ? -1.021 12.371 3.843 1.00 91.56 85 ASP A N 1
ATOM 685 C CA . ASP A 1 85 ? -1.251 12.691 2.430 1.00 91.56 85 ASP A CA 1
ATOM 686 C C . ASP A 1 85 ? -1.121 14.196 2.154 1.00 91.56 85 ASP A C 1
ATOM 688 O O . ASP A 1 85 ? -0.793 14.600 1.046 1.00 91.56 85 ASP A O 1
ATOM 692 N N . LEU A 1 86 ? -1.349 15.033 3.173 1.00 92.06 86 LEU A N 1
ATOM 693 C CA . LEU A 1 86 ? -1.211 16.491 3.087 1.00 92.06 86 LEU A CA 1
ATOM 694 C C . LEU A 1 86 ? 0.175 16.977 3.514 1.00 92.06 86 LEU A C 1
ATOM 696 O O . LEU A 1 86 ? 0.626 18.028 3.074 1.00 92.06 86 LEU A O 1
ATOM 700 N N . HIS A 1 87 ? 0.823 16.248 4.424 1.00 85.31 87 HIS A N 1
ATOM 701 C CA . HIS A 1 87 ? 2.136 16.622 4.942 1.00 85.31 87 HIS A CA 1
ATOM 702 C C . HIS A 1 87 ? 3.275 16.263 3.983 1.00 85.31 87 HIS A C 1
ATOM 704 O O . HIS A 1 87 ? 4.310 16.922 3.998 1.00 85.31 87 HIS A O 1
ATOM 710 N N . TRP A 1 88 ? 3.094 15.211 3.186 1.00 69.62 88 TRP A N 1
ATOM 711 C CA . TRP A 1 88 ? 4.161 14.589 2.409 1.00 69.62 88 TRP A CA 1
ATOM 712 C C . TRP A 1 88 ? 3.756 14.488 0.936 1.00 69.62 88 TRP A C 1
ATOM 714 O O . TRP A 1 88 ? 3.439 13.394 0.440 1.00 69.62 88 TRP A O 1
ATOM 724 N N . VAL A 1 89 ? 3.710 15.670 0.311 1.00 53.44 89 VAL A N 1
ATOM 725 C CA . VAL A 1 89 ? 3.543 15.912 -1.133 1.00 53.44 89 VAL A CA 1
ATOM 726 C C . VAL A 1 89 ? 4.908 15.957 -1.797 1.00 53.44 89 VAL A C 1
ATOM 728 O O . VAL A 1 89 ? 5.796 16.628 -1.224 1.00 53.44 89 VAL A O 1
#

pLDDT: mean 96.07, std 5.81, range [53.44, 98.5]

Radius of gyration: 14.75 Å; chains: 1; bounding box: 33×28×43 Å

Foldseek 3Di:
DDVVVVLCVVLVHPVSSVLLVVLLCVLVVDPLLDCPCLVVDDPVRNQVSQVSSVVVLVVCCVVVVDDPSSSVSNVVNSVRDDPCVVVPD

InterPro domains:
  IPR012258 Acyl-CoA oxidase [PTHR10909] (1-88)
  IPR029320 Acyl-coenzyme A oxidase, N-terminal [PF14749] (2-89)
  IPR037069 Acyl-CoA dehydrogenase/oxidase, N-terminal domain superfamily [G3DSA:1.10.540.10] (2-89)

Secondary structure (DSSP, 8-state):
--HHHHHHHHHSSHHHHHHHHHHHHHHHH-GGG--TTGGGS-HHHHHHHHHHHHHHHHHHHHHHT--HHHHHHHHHHH----THHHH--

Sequence (89 aa):
FDVDGMKVAWAGSRHAVEVADRMARLVASDPVFRKDTRTMLSRKELFKDTLKKAAHAWKRIVELRLTEEEANLLRLYVDQPGYVDLHWV